Protein AF-A0A7X9I4E4-F1 (afdb_monomer)

Solvent-accessible surface area (backbone atoms only — not comparable to full-atom values): 4954 Å² total; per-residue (Å²): 112,68,69,59,41,52,49,39,52,46,41,74,75,33,32,66,64,44,8,50,48,37,41,76,66,67,69,87,46,59,29,72,58,38,34,67,42,51,84,73,65,70,72,71,79,70,54,46,71,77,39,39,69,61,50,54,52,51,53,48,53,41,38,75,73,41,33,76,82,57,75,66,54,83,81,62,77,83,74,45,66,82,131

Mean predicted aligned error: 3.37 Å

Nearest PDB structures (foldseek):
  3hn0-assembly1_A  TM=8.784E-01  e=6.084E-03  Parabacteroides distasonis ATCC 8503
  8uyo-assembly1_1  TM=3.316E-01  e=4.933E+00  Homo sapiens
  8xje-assembly4_D  TM=2.416E-01  e=9.697E+00  Campylobacter jejuni

Sequence (83 aa):
LQEYAASIDWVNKNPAEAGALVGKKDLGIPADVAVVAIPRCNIRYMSAMDAKPAVDKYLQILLDFSPNTVGGKLPDANFFFQK

pLDDT: mean 95.55, std 3.65, range [69.25, 98.25]

Structure (mmCIF, N/CA/C/O backbone):
data_AF-A0A7X9I4E4-F1
#
_entry.id   AF-A0A7X9I4E4-F1
#
loop_
_atom_site.group_PDB
_atom_site.id
_atom_site.type_symbol
_atom_site.label_atom_id
_atom_site.label_alt_id
_atom_site.label_comp_id
_atom_site.label_asym_id
_atom_site.label_entity_id
_atom_site.label_seq_id
_atom_site.pdbx_PDB_ins_code
_atom_site.Cartn_x
_atom_site.Cartn_y
_atom_site.Cartn_z
_atom_site.occupancy
_atom_site.B_iso_or_equiv
_atom_site.auth_seq_id
_atom_site.auth_comp_id
_atom_site.auth_asym_id
_atom_site.auth_atom_id
_atom_site.pdbx_PDB_model_num
ATOM 1 N N . LEU A 1 1 ? 7.436 12.916 6.280 1.00 85.44 1 LEU A N 1
ATOM 2 C CA . LEU A 1 1 ? 7.085 11.478 6.194 1.00 85.44 1 LEU A CA 1
ATOM 3 C C . LEU A 1 1 ? 6.916 10.804 7.562 1.00 85.44 1 LEU A C 1
ATOM 5 O O . LEU A 1 1 ? 6.278 9.764 7.605 1.00 85.44 1 LEU A O 1
ATOM 9 N N . GLN A 1 2 ? 7.392 11.393 8.672 1.00 91.56 2 GLN A N 1
ATOM 10 C CA . GLN A 1 2 ? 7.139 10.865 10.027 1.00 91.56 2 GLN A CA 1
ATOM 11 C C . GLN A 1 2 ? 5.641 10.785 10.359 1.00 91.56 2 GLN A C 1
ATOM 13 O O . GLN A 1 2 ? 5.179 9.724 10.754 1.00 91.56 2 GLN A O 1
ATOM 18 N N . GLU A 1 3 ? 4.871 11.841 10.075 1.00 95.19 3 GLU A N 1
ATOM 19 C CA . GLU A 1 3 ? 3.409 11.837 10.273 1.00 95.19 3 GLU A CA 1
ATOM 20 C C . GLU A 1 3 ? 2.688 10.727 9.496 1.00 95.19 3 GLU A C 1
ATOM 22 O O . GLU A 1 3 ? 1.710 10.158 9.971 1.00 95.19 3 GLU A O 1
ATOM 27 N N . TYR A 1 4 ? 3.189 10.371 8.310 1.00 94.31 4 TYR A N 1
ATOM 28 C CA . TYR A 1 4 ? 2.599 9.304 7.503 1.00 94.31 4 TYR A CA 1
ATOM 29 C C . TYR A 1 4 ? 2.862 7.925 8.121 1.00 94.31 4 TYR A C 1
ATOM 31 O O . TYR A 1 4 ? 1.951 7.107 8.222 1.00 94.31 4 TYR A O 1
ATOM 39 N N . ALA A 1 5 ? 4.085 7.694 8.610 1.00 94.75 5 ALA A N 1
ATOM 40 C CA . ALA A 1 5 ? 4.415 6.487 9.364 1.00 94.75 5 ALA A CA 1
ATOM 41 C C . ALA A 1 5 ? 3.596 6.392 10.664 1.00 94.75 5 ALA A C 1
ATOM 43 O O . ALA A 1 5 ? 3.015 5.347 10.939 1.00 94.75 5 ALA A O 1
ATOM 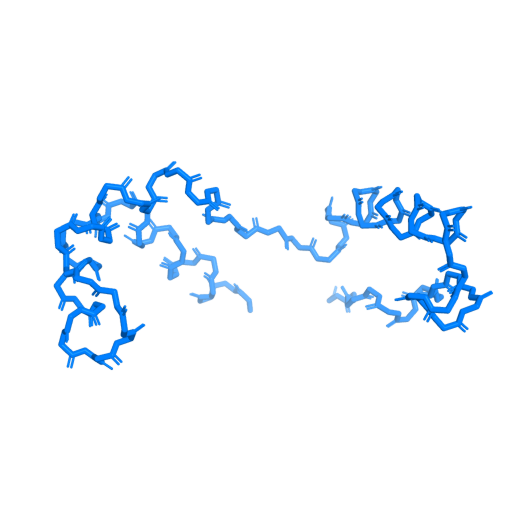44 N N . ALA A 1 6 ? 3.470 7.494 11.411 1.00 97.38 6 ALA A N 1
ATOM 45 C CA . ALA A 1 6 ? 2.674 7.551 12.637 1.00 97.38 6 ALA A CA 1
ATOM 46 C C . ALA A 1 6 ? 1.181 7.285 12.377 1.00 97.38 6 ALA A C 1
ATOM 48 O O . ALA A 1 6 ? 0.538 6.563 13.138 1.00 97.38 6 ALA A O 1
ATOM 49 N N . SER A 1 7 ? 0.634 7.817 11.280 1.00 97.19 7 SER A N 1
ATOM 50 C CA . SER A 1 7 ? -0.745 7.551 10.862 1.00 97.19 7 SER A CA 1
ATOM 51 C C . SER A 1 7 ? -0.969 6.073 10.531 1.00 97.19 7 SER A C 1
ATOM 53 O O . SER A 1 7 ? -1.954 5.492 10.986 1.00 97.19 7 SER A O 1
ATOM 55 N N . ILE A 1 8 ? -0.042 5.443 9.802 1.00 97.12 8 ILE A N 1
ATOM 56 C CA . ILE A 1 8 ? -0.097 4.007 9.492 1.00 97.12 8 ILE A CA 1
ATOM 57 C C . ILE A 1 8 ? -0.014 3.164 10.769 1.00 97.12 8 ILE A C 1
ATOM 59 O O . ILE A 1 8 ? -0.819 2.252 10.962 1.00 97.12 8 ILE A O 1
ATOM 63 N N . ASP A 1 9 ? 0.916 3.490 11.667 1.00 97.31 9 ASP A N 1
ATOM 64 C CA . ASP A 1 9 ? 1.047 2.812 12.956 1.00 97.31 9 ASP A CA 1
ATOM 65 C C . ASP A 1 9 ? -0.236 2.921 13.780 1.00 97.31 9 ASP A C 1
ATOM 67 O O . ASP A 1 9 ? -0.655 1.946 14.406 1.00 97.31 9 ASP A O 1
ATOM 71 N N . TRP A 1 10 ? -0.878 4.091 13.770 1.00 98.25 10 TRP A N 1
ATOM 72 C CA . TRP A 1 10 ? -2.153 4.290 14.445 1.00 98.25 10 TRP A CA 1
ATOM 73 C C . TRP A 1 10 ? -3.254 3.412 13.842 1.00 98.25 10 TRP A C 1
ATOM 75 O O . TRP A 1 10 ? -3.946 2.739 14.600 1.00 98.25 10 TRP A O 1
ATOM 85 N N . VAL A 1 11 ? -3.384 3.341 12.513 1.00 97.75 11 VAL A N 1
ATOM 86 C CA . VAL A 1 11 ? -4.390 2.483 11.855 1.00 97.75 11 VAL A CA 1
ATOM 87 C C . VAL A 1 11 ? -4.185 1.008 12.211 1.00 97.75 11 VAL A C 1
ATOM 89 O O . VAL A 1 11 ? -5.144 0.323 12.558 1.00 97.75 11 VAL A O 1
ATOM 92 N N . ASN A 1 12 ? -2.940 0.526 12.191 1.00 97.62 12 ASN A N 1
ATOM 93 C CA . ASN A 1 12 ? -2.630 -0.867 12.527 1.00 97.62 12 ASN A CA 1
ATOM 94 C C . ASN A 1 12 ? -2.886 -1.201 14.006 1.00 97.62 12 ASN A C 1
ATOM 96 O O . ASN A 1 12 ? -3.261 -2.329 14.321 1.00 97.62 12 ASN A O 1
ATOM 100 N N . LYS A 1 13 ? -2.678 -0.240 14.916 1.00 98.00 13 LYS A N 1
ATOM 101 C CA . LYS A 1 13 ? -2.910 -0.413 16.362 1.00 98.00 13 LYS A CA 1
ATOM 102 C C . LYS A 1 13 ? -4.371 -0.227 16.770 1.00 98.00 13 LYS A C 1
ATOM 104 O O . LYS A 1 13 ? -4.759 -0.748 17.808 1.00 98.00 13 LYS A O 1
ATOM 109 N N . ASN A 1 14 ? -5.165 0.482 15.965 1.00 98.19 14 ASN A N 1
ATOM 110 C CA . ASN A 1 14 ? -6.552 0.835 16.276 1.00 98.19 14 ASN A CA 1
ATOM 111 C C . ASN A 1 14 ? -7.518 0.451 15.128 1.00 98.19 14 ASN A C 1
ATOM 113 O O . ASN A 1 14 ? -8.160 1.333 14.548 1.00 98.19 14 ASN A O 1
ATOM 117 N N . PRO A 1 15 ? -7.641 -0.841 14.741 1.00 97.50 15 PRO A N 1
ATOM 118 C CA . PRO A 1 15 ? -8.466 -1.226 13.594 1.00 97.50 15 PRO A CA 1
ATOM 119 C C . PRO A 1 15 ? -9.956 -0.902 13.756 1.00 97.50 15 PRO A C 1
ATOM 121 O O . PRO A 1 15 ? -10.619 -0.606 12.765 1.00 97.50 15 PRO A O 1
ATOM 124 N N . ALA A 1 16 ? -10.488 -0.935 14.982 1.00 97.88 16 ALA A N 1
ATOM 125 C CA . ALA A 1 16 ? -11.895 -0.640 15.257 1.00 97.88 16 ALA A CA 1
ATOM 126 C C . ALA A 1 16 ? -12.213 0.846 15.028 1.00 97.88 16 ALA A C 1
ATOM 128 O O . ALA A 1 16 ? -13.152 1.194 14.310 1.00 97.88 16 ALA A O 1
ATOM 129 N N . GLU A 1 17 ? -11.385 1.726 15.582 1.00 98.19 17 GLU A N 1
ATOM 130 C CA . GLU A 1 17 ? -11.478 3.173 15.432 1.00 98.19 17 GLU A CA 1
ATOM 131 C C . GLU A 1 17 ? -11.237 3.586 13.979 1.00 98.19 17 GLU A C 1
ATOM 133 O O . GLU A 1 17 ? -11.975 4.407 13.430 1.00 98.19 17 GLU A O 1
ATOM 138 N N . ALA A 1 18 ? -10.245 2.979 13.325 1.00 97.38 18 ALA A N 1
ATOM 139 C CA . ALA A 1 18 ? -9.987 3.188 11.908 1.00 97.38 18 ALA A CA 1
ATOM 140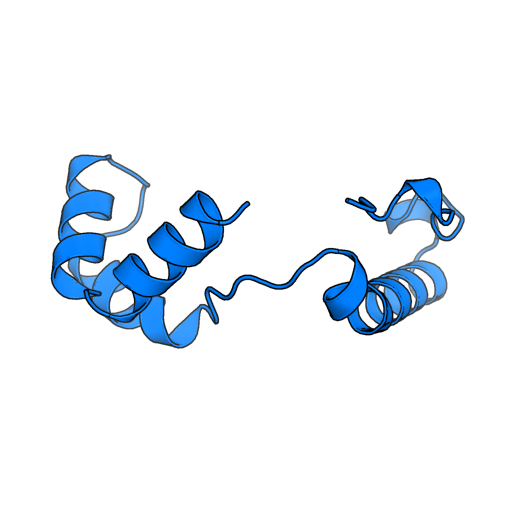 C C . ALA A 1 18 ? -11.172 2.728 11.038 1.00 97.38 18 ALA A C 1
ATOM 142 O O . ALA A 1 18 ? -11.582 3.465 10.142 1.00 97.38 18 ALA A O 1
ATOM 143 N N . GLY 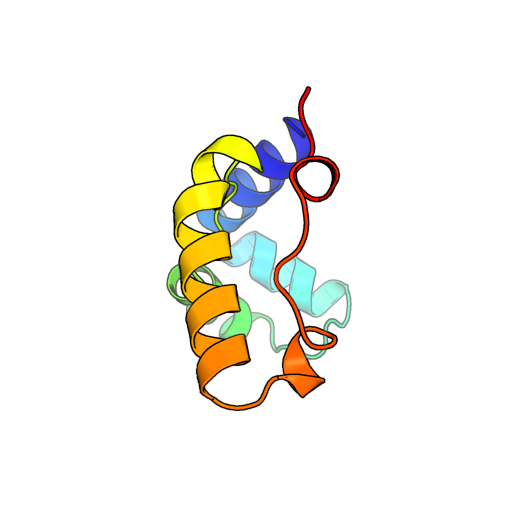A 1 19 ? -11.783 1.574 11.328 1.00 97.12 19 GLY A N 1
ATOM 144 C CA . GLY A 1 19 ? -12.985 1.098 10.634 1.00 97.12 19 GLY A CA 1
ATOM 145 C C . GLY A 1 19 ? -14.184 2.039 10.798 1.00 97.12 19 GLY A C 1
ATOM 146 O O . GLY A 1 19 ? -14.873 2.351 9.826 1.00 97.12 19 GLY A O 1
ATOM 147 N N . ALA A 1 20 ? -14.393 2.590 11.997 1.00 97.19 20 ALA A N 1
ATOM 148 C CA . ALA A 1 20 ? -15.425 3.601 12.227 1.00 97.19 20 ALA A CA 1
ATOM 149 C C . ALA A 1 20 ? -15.173 4.885 11.413 1.00 97.19 20 ALA A C 1
ATOM 151 O O . ALA A 1 20 ? -16.111 5.470 10.863 1.00 97.19 20 ALA A O 1
ATOM 152 N N . LEU A 1 21 ? -13.910 5.316 11.292 1.00 97.00 21 LEU A N 1
ATOM 153 C CA . LEU A 1 21 ? -13.534 6.447 10.440 1.00 97.00 21 LEU A CA 1
ATOM 154 C C . LEU A 1 21 ? -13.793 6.161 8.958 1.00 97.00 21 LEU A C 1
ATOM 156 O O . LEU A 1 21 ? -14.308 7.040 8.272 1.00 97.00 21 LEU A O 1
ATOM 160 N N . VAL A 1 22 ? -13.485 4.952 8.482 1.00 95.31 22 VAL A N 1
ATOM 161 C CA . VAL A 1 22 ? -13.757 4.513 7.102 1.00 95.31 22 VAL A CA 1
ATOM 162 C C . VAL A 1 22 ? -15.244 4.658 6.768 1.00 95.31 22 VAL A C 1
ATOM 164 O O . VAL A 1 22 ? -15.580 5.278 5.758 1.00 95.31 22 VAL A O 1
ATOM 167 N N . GLY A 1 23 ? -16.130 4.185 7.651 1.00 93.44 23 GLY A N 1
ATOM 168 C CA . GLY A 1 23 ? -17.577 4.341 7.480 1.00 93.44 23 GLY A CA 1
ATOM 169 C C . GLY A 1 23 ? -18.033 5.802 7.553 1.00 93.44 23 GLY A C 1
ATOM 170 O O . GLY A 1 23 ? -18.773 6.268 6.693 1.00 93.44 23 GLY A O 1
ATOM 171 N N . LYS A 1 24 ? -17.541 6.573 8.534 1.00 96.06 24 LYS A N 1
ATOM 172 C CA . LYS A 1 24 ? -17.887 7.999 8.698 1.00 96.06 24 LYS A CA 1
ATOM 173 C C . LYS A 1 24 ? -17.468 8.859 7.503 1.00 96.06 24 LYS A C 1
ATOM 175 O O . LYS A 1 24 ? -18.077 9.897 7.249 1.00 96.06 24 LYS A O 1
ATOM 180 N N . LYS A 1 25 ? -16.380 8.485 6.832 1.00 96.12 25 LYS A N 1
ATOM 181 C CA . LYS A 1 25 ? -15.828 9.201 5.677 1.00 96.12 25 LYS A CA 1
ATOM 182 C C . LYS A 1 25 ? -16.361 8.694 4.339 1.00 96.12 25 LYS A C 1
ATOM 184 O O . LYS A 1 25 ? -15.923 9.216 3.322 1.00 96.12 25 LYS A O 1
ATOM 189 N N . ASP A 1 26 ? -17.284 7.733 4.357 1.00 92.69 26 ASP A N 1
ATOM 190 C CA . ASP A 1 26 ? -17.911 7.150 3.171 1.00 92.69 26 ASP A CA 1
ATOM 191 C C . ASP A 1 26 ? -16.885 6.686 2.124 1.00 92.69 26 ASP A C 1
ATOM 193 O O . ASP A 1 26 ? -16.951 7.006 0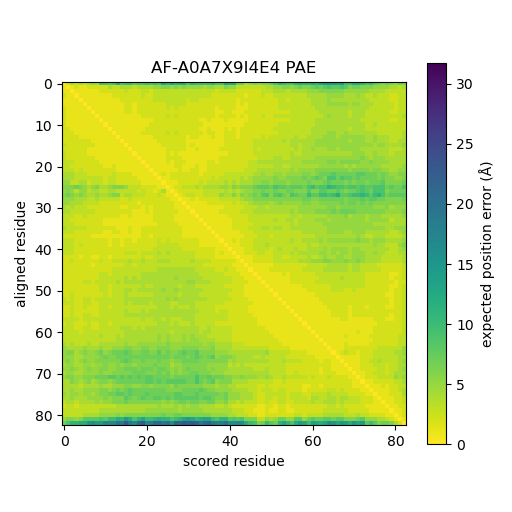.941 1.00 92.69 26 ASP A O 1
ATOM 197 N N . LEU A 1 27 ? -15.877 5.929 2.575 1.00 93.56 27 LEU A N 1
ATOM 198 C CA . LEU A 1 27 ? -14.818 5.417 1.695 1.00 93.56 27 LEU A CA 1
ATOM 199 C C . LEU A 1 27 ? -15.256 4.183 0.879 1.00 93.56 27 LEU A C 1
ATOM 201 O O . LEU A 1 27 ? -14.410 3.465 0.351 1.00 93.56 27 LEU A O 1
ATOM 205 N N . GLY A 1 28 ? -16.562 3.900 0.807 1.00 92.81 28 GLY A N 1
ATOM 206 C CA . GLY A 1 28 ? -17.122 2.775 0.051 1.00 92.81 28 GLY A CA 1
ATOM 207 C C . GLY A 1 28 ? -16.861 1.388 0.652 1.00 92.81 28 GLY A C 1
ATOM 208 O O . GLY A 1 28 ? -17.071 0.383 -0.024 1.00 92.81 28 GLY A O 1
ATOM 209 N N . ILE A 1 29 ? -16.402 1.313 1.905 1.00 93.88 29 ILE A N 1
ATOM 210 C CA . ILE A 1 29 ? -16.135 0.059 2.619 1.00 93.88 29 ILE A CA 1
ATOM 211 C C . ILE A 1 29 ? -16.956 0.055 3.916 1.00 93.88 29 ILE A C 1
ATOM 213 O O . ILE A 1 29 ? -16.851 1.007 4.696 1.00 93.88 29 ILE A O 1
ATOM 217 N N . PRO A 1 30 ? -17.752 -0.995 4.188 1.00 95.62 30 PRO A N 1
ATOM 218 C CA . PRO A 1 30 ? -18.427 -1.144 5.472 1.00 95.62 30 PRO A CA 1
ATOM 219 C C . PRO A 1 30 ? -17.431 -1.139 6.639 1.00 95.62 30 PRO A C 1
ATOM 221 O O . PRO A 1 30 ? -16.350 -1.726 6.555 1.00 95.62 30 PRO A O 1
ATOM 224 N N . ALA A 1 31 ? -17.784 -0.463 7.734 1.00 96.50 31 ALA A N 1
ATOM 225 C CA . ALA A 1 31 ? -16.874 -0.256 8.860 1.00 96.50 31 ALA A CA 1
ATOM 226 C C . ALA A 1 31 ? -16.360 -1.578 9.455 1.00 96.50 31 ALA A C 1
ATOM 228 O O . ALA A 1 31 ? -15.173 -1.706 9.735 1.00 96.50 31 ALA A O 1
ATOM 229 N N . ASP A 1 32 ? -17.236 -2.570 9.596 1.00 96.50 32 ASP A N 1
ATOM 230 C CA . ASP A 1 32 ? -16.929 -3.919 10.080 1.00 96.50 32 ASP A CA 1
ATOM 231 C C . ASP A 1 32 ? -15.980 -4.686 9.145 1.00 96.50 32 ASP A C 1
ATOM 233 O O . ASP A 1 32 ? -15.017 -5.305 9.604 1.00 96.50 32 ASP A O 1
ATOM 237 N N . VAL A 1 33 ? -16.187 -4.580 7.830 1.00 96.94 33 VAL A N 1
ATOM 238 C CA . VAL A 1 33 ? -15.283 -5.140 6.818 1.00 96.94 33 VAL A CA 1
ATOM 239 C C . VAL A 1 33 ? -13.904 -4.490 6.918 1.00 96.94 33 VAL A C 1
ATOM 241 O O . VAL A 1 33 ? -12.890 -5.187 6.846 1.00 96.94 33 VAL A O 1
ATOM 244 N N . ALA A 1 34 ? -13.841 -3.174 7.140 1.00 96.81 34 ALA A N 1
ATOM 245 C CA . ALA A 1 34 ? -12.581 -2.456 7.289 1.00 96.81 34 ALA A CA 1
ATOM 246 C C . ALA A 1 34 ? -11.770 -2.936 8.505 1.00 96.81 34 ALA A C 1
ATOM 248 O O . ALA A 1 34 ? -10.565 -3.149 8.366 1.00 96.81 34 ALA A O 1
ATOM 249 N N . VAL A 1 35 ? -12.411 -3.191 9.655 1.00 97.81 35 VAL A N 1
ATOM 250 C CA . VAL A 1 35 ? -11.733 -3.732 10.854 1.00 97.81 35 VAL A CA 1
ATOM 251 C C . VAL A 1 35 ? -10.993 -5.033 10.534 1.00 97.81 35 VAL A C 1
ATOM 253 O O . VAL A 1 35 ? -9.843 -5.213 10.932 1.00 97.81 35 VAL A O 1
ATOM 256 N N . VAL A 1 36 ? -11.634 -5.933 9.781 1.00 97.25 36 VAL A N 1
ATOM 257 C CA . VAL A 1 36 ? -11.052 -7.230 9.397 1.00 97.25 36 VAL A CA 1
ATOM 258 C C . VAL A 1 36 ? -10.005 -7.080 8.288 1.00 97.25 36 VAL A C 1
ATOM 260 O O . VAL A 1 36 ? -9.029 -7.833 8.243 1.00 97.25 36 VAL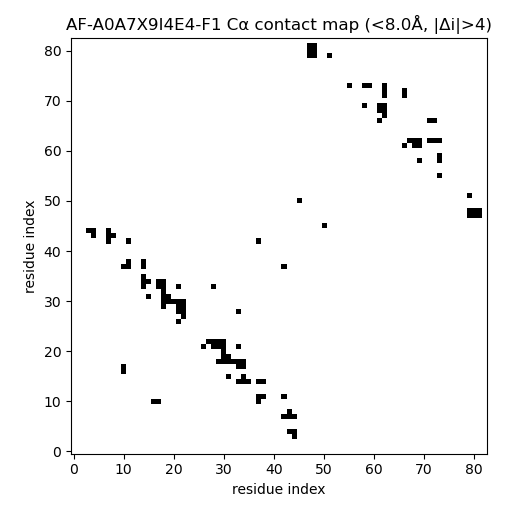 A O 1
ATOM 263 N N . ALA A 1 37 ? -10.188 -6.116 7.386 1.00 96.25 37 ALA A N 1
ATOM 264 C CA . ALA A 1 37 ? -9.298 -5.893 6.253 1.00 96.25 37 ALA A CA 1
ATOM 265 C C . ALA A 1 37 ? -7.960 -5.260 6.661 1.00 96.25 37 ALA A C 1
ATOM 267 O O . ALA A 1 37 ? -6.923 -5.699 6.168 1.00 96.25 37 ALA A O 1
ATOM 268 N N . ILE A 1 38 ? -7.958 -4.284 7.577 1.00 96.81 38 ILE A N 1
ATOM 269 C CA . ILE A 1 38 ? -6.756 -3.545 8.012 1.00 96.81 38 ILE A CA 1
ATOM 270 C C . ILE A 1 38 ? -5.543 -4.456 8.289 1.00 96.81 38 ILE A C 1
ATOM 272 O O . ILE A 1 38 ? -4.517 -4.266 7.628 1.00 96.81 38 ILE A O 1
ATOM 276 N N . PRO A 1 39 ? -5.623 -5.488 9.157 1.00 96.12 39 PRO A N 1
ATOM 277 C CA . PRO A 1 39 ? -4.471 -6.349 9.445 1.00 96.12 39 PRO A CA 1
ATOM 278 C C . PRO A 1 39 ? -4.019 -7.207 8.250 1.00 96.12 39 PRO A C 1
ATOM 280 O O . PRO A 1 39 ? -2.914 -7.744 8.256 1.00 96.12 39 PRO A O 1
ATOM 283 N N . ARG A 1 40 ? -4.852 -7.348 7.212 1.00 96.75 40 ARG A N 1
ATOM 284 C CA . ARG A 1 40 ? -4.580 -8.144 6.003 1.00 96.75 40 ARG A CA 1
ATOM 285 C C . ARG A 1 40 ? -4.039 -7.303 4.844 1.00 96.75 40 ARG A C 1
ATOM 287 O O . ARG A 1 40 ? -3.485 -7.863 3.904 1.00 96.75 40 ARG A O 1
ATOM 294 N N . CYS A 1 41 ? -4.183 -5.981 4.907 1.00 95.44 41 CYS A N 1
ATOM 295 C CA . CYS A 1 41 ? -3.781 -5.058 3.845 1.00 95.44 41 CYS A CA 1
ATOM 296 C C . CYS A 1 41 ? -2.277 -4.745 3.826 1.00 95.44 41 CYS A C 1
ATOM 298 O O . CYS A 1 41 ? -1.825 -4.055 2.916 1.00 95.44 41 CYS A O 1
ATOM 300 N N . ASN A 1 42 ? -1.503 -5.222 4.813 1.00 95.38 42 ASN A N 1
ATOM 301 C CA . ASN A 1 42 ? -0.070 -4.925 4.948 1.00 95.38 42 ASN A CA 1
ATOM 302 C C . ASN A 1 42 ? 0.221 -3.410 4.857 1.00 95.38 42 ASN A C 1
ATOM 304 O O . ASN A 1 42 ? 1.130 -2.976 4.147 1.00 95.38 42 ASN A O 1
ATOM 308 N N . ILE A 1 43 ? -0.589 -2.597 5.547 1.00 95.38 43 ILE A N 1
ATOM 309 C CA . ILE A 1 43 ? -0.460 -1.137 5.553 1.00 95.38 43 ILE A CA 1
ATOM 310 C C . ILE A 1 43 ? 0.841 -0.794 6.280 1.00 95.38 43 ILE A C 1
ATOM 312 O O . ILE A 1 43 ? 0.905 -0.821 7.506 1.00 95.38 43 ILE A O 1
ATOM 316 N N . ARG A 1 44 ? 1.907 -0.520 5.527 1.00 94.81 44 ARG A N 1
ATOM 317 C CA . ARG A 1 44 ? 3.254 -0.331 6.069 1.00 94.81 44 ARG A CA 1
ATOM 318 C C . ARG A 1 44 ? 3.959 0.819 5.373 1.00 94.81 44 ARG A C 1
ATOM 320 O O . ARG A 1 44 ? 3.995 0.892 4.149 1.00 94.81 44 ARG A O 1
ATOM 327 N N . TYR A 1 45 ? 4.596 1.670 6.169 1.00 95.00 45 TYR A N 1
ATOM 328 C CA . TYR A 1 45 ? 5.523 2.665 5.652 1.00 95.00 45 TYR A CA 1
ATOM 329 C C . TYR A 1 45 ? 6.907 2.050 5.396 1.00 95.00 45 TYR A C 1
ATOM 331 O O . TYR A 1 45 ? 7.459 1.353 6.250 1.00 95.00 45 TYR A O 1
ATOM 339 N N . MET A 1 46 ? 7.480 2.350 4.233 1.00 94.69 46 MET A N 1
ATOM 340 C CA . MET A 1 46 ? 8.893 2.146 3.912 1.00 94.69 46 MET A CA 1
ATOM 341 C C . MET A 1 46 ? 9.404 3.404 3.215 1.00 94.69 46 MET A C 1
ATOM 343 O O . MET A 1 46 ? 8.681 4.000 2.414 1.00 94.69 46 MET A O 1
ATOM 347 N N . SER A 1 47 ? 10.632 3.826 3.524 1.00 94.44 47 SER A N 1
ATOM 348 C CA . SER A 1 47 ? 11.245 4.933 2.789 1.00 94.44 47 SER A CA 1
ATOM 349 C C . SER A 1 47 ? 11.475 4.529 1.329 1.00 94.44 47 SER A C 1
ATOM 351 O O . SER A 1 47 ? 11.568 3.340 1.016 1.00 94.44 47 SER A O 1
ATOM 353 N N . ALA A 1 48 ? 11.597 5.505 0.426 1.00 94.56 48 ALA A N 1
ATOM 354 C CA . ALA A 1 48 ? 11.876 5.211 -0.980 1.00 94.56 48 ALA A CA 1
ATOM 355 C C . ALA A 1 48 ? 13.180 4.412 -1.148 1.00 94.56 48 ALA A C 1
ATOM 357 O O . ALA A 1 48 ? 13.245 3.523 -1.991 1.00 94.56 48 ALA A O 1
ATOM 358 N N . MET A 1 49 ? 14.182 4.676 -0.304 1.00 94.62 49 MET A N 1
ATOM 359 C CA . MET A 1 49 ? 15.461 3.969 -0.333 1.00 94.62 49 MET A CA 1
ATOM 360 C C . MET A 1 49 ? 15.348 2.533 0.181 1.00 94.62 49 MET A C 1
ATOM 362 O O . MET A 1 49 ? 15.883 1.626 -0.452 1.00 94.62 49 MET A O 1
ATOM 366 N N . ASP A 1 50 ? 14.597 2.301 1.260 1.00 95.19 50 ASP A N 1
ATOM 367 C CA . ASP A 1 50 ? 14.376 0.944 1.781 1.00 95.19 50 ASP A CA 1
ATOM 368 C C . ASP A 1 50 ? 13.504 0.108 0.832 1.00 95.19 50 ASP A C 1
ATOM 370 O O . ASP A 1 50 ? 13.698 -1.098 0.691 1.00 95.19 50 ASP A O 1
ATOM 374 N N . ALA A 1 51 ? 12.538 0.747 0.163 1.00 95.62 51 ALA A N 1
ATOM 375 C CA . ALA A 1 51 ? 11.639 0.096 -0.784 1.00 95.62 51 ALA A CA 1
ATOM 376 C C . ALA A 1 51 ? 12.281 -0.144 -2.161 1.00 95.62 51 ALA A C 1
ATOM 378 O O . ALA A 1 51 ? 11.792 -0.991 -2.913 1.00 95.62 51 ALA A O 1
ATOM 379 N N . LYS A 1 52 ? 13.367 0.569 -2.496 1.00 95.94 52 LYS A N 1
ATOM 380 C CA . LYS A 1 52 ? 14.000 0.557 -3.822 1.00 95.94 52 LYS A CA 1
ATOM 381 C C . LYS A 1 52 ? 14.247 -0.853 -4.377 1.00 95.94 52 LYS A C 1
ATOM 383 O O . LYS A 1 52 ? 13.803 -1.103 -5.494 1.00 95.94 52 LYS A O 1
ATOM 388 N N . PRO A 1 53 ? 14.845 -1.810 -3.635 1.00 96.69 53 PRO A N 1
ATOM 389 C CA . PRO A 1 53 ? 15.097 -3.146 -4.178 1.00 96.69 53 PRO A CA 1
ATOM 390 C C . PRO A 1 53 ? 13.814 -3.893 -4.573 1.00 96.69 53 PRO A C 1
ATOM 392 O O . PRO A 1 53 ? 13.788 -4.609 -5.573 1.00 96.69 53 PRO A O 1
ATOM 395 N N . ALA A 1 54 ? 12.738 -3.727 -3.796 1.00 97.06 54 ALA A N 1
ATOM 396 C CA . ALA A 1 54 ? 11.455 -4.366 -4.074 1.00 97.06 54 ALA A CA 1
ATOM 397 C C . ALA A 1 54 ? 10.744 -3.709 -5.265 1.00 97.06 54 ALA A C 1
ATOM 399 O O . ALA A 1 54 ? 10.199 -4.411 -6.117 1.00 97.06 54 ALA A O 1
ATOM 400 N N . VAL A 1 55 ? 10.784 -2.375 -5.339 1.00 97.31 55 VAL A N 1
ATOM 401 C CA . VAL A 1 55 ? 10.194 -1.602 -6.439 1.00 97.31 55 VAL A CA 1
ATOM 402 C C . VAL A 1 55 ? 10.911 -1.897 -7.754 1.00 97.31 55 VAL A C 1
ATOM 404 O O . VAL A 1 55 ? 10.243 -2.231 -8.727 1.00 97.31 55 VAL A O 1
ATOM 407 N N . ASP A 1 56 ? 12.246 -1.864 -7.777 1.00 97.31 56 ASP A N 1
ATOM 408 C CA . ASP A 1 56 ? 13.037 -2.177 -8.974 1.00 97.31 56 ASP A CA 1
ATOM 409 C C . ASP A 1 56 ? 12.710 -3.579 -9.500 1.00 97.31 56 ASP A C 1
ATOM 411 O O . ASP A 1 56 ? 12.435 -3.757 -10.686 1.00 97.31 56 ASP A O 1
ATOM 415 N N . LYS A 1 57 ? 12.661 -4.577 -8.605 1.00 98.06 57 LYS A N 1
ATOM 416 C CA . LYS A 1 57 ? 12.303 -5.952 -8.973 1.00 98.06 57 LYS A CA 1
ATOM 417 C C . LYS A 1 57 ? 10.895 -6.037 -9.564 1.00 98.06 57 LYS A C 1
ATOM 419 O O . LYS A 1 57 ? 10.694 -6.731 -10.557 1.00 98.06 57 LYS A O 1
ATOM 424 N N . TYR A 1 58 ? 9.921 -5.362 -8.957 1.00 97.94 58 TYR A N 1
ATOM 425 C CA . TYR A 1 58 ? 8.544 -5.373 -9.445 1.00 97.94 58 TYR A CA 1
ATOM 426 C C . TYR A 1 58 ? 8.424 -4.712 -10.823 1.00 97.94 58 TYR A C 1
ATOM 428 O O . TYR A 1 58 ? 7.814 -5.281 -11.725 1.00 97.94 58 TYR A O 1
ATOM 436 N N . LEU A 1 59 ? 9.061 -3.555 -11.018 1.00 98.06 59 LEU A N 1
ATOM 437 C CA . LEU A 1 59 ? 9.060 -2.856 -12.302 1.00 98.06 59 LEU A CA 1
ATOM 438 C C . LEU A 1 59 ? 9.785 -3.649 -13.394 1.00 98.06 59 LEU A C 1
ATOM 440 O O . LEU A 1 59 ? 9.324 -3.640 -14.532 1.00 98.06 59 LEU A O 1
ATOM 444 N N . GLN A 1 60 ? 10.854 -4.378 -13.059 1.00 98.19 60 GLN A N 1
ATOM 445 C CA . GLN A 1 60 ? 11.516 -5.284 -14.001 1.00 98.19 60 GLN A CA 1
ATOM 446 C C . GLN A 1 60 ? 10.579 -6.407 -14.456 1.00 98.19 60 GLN A C 1
ATOM 448 O O . GLN A 1 60 ? 10.454 -6.637 -15.652 1.00 98.19 60 GLN A O 1
ATOM 453 N N . ILE A 1 61 ? 9.855 -7.050 -13.532 1.00 98.25 61 ILE A N 1
ATOM 454 C CA . ILE A 1 61 ? 8.870 -8.089 -13.883 1.00 98.25 61 ILE A CA 1
ATOM 455 C C . ILE A 1 61 ? 7.798 -7.528 -14.829 1.00 98.25 61 ILE A C 1
ATOM 457 O O . ILE A 1 61 ? 7.417 -8.186 -15.796 1.00 98.25 61 ILE A O 1
ATOM 461 N N . LEU A 1 62 ? 7.316 -6.309 -14.569 1.00 98.12 62 LEU A N 1
ATOM 462 C CA . LEU A 1 62 ? 6.340 -5.652 -15.439 1.00 98.12 62 LEU A CA 1
ATOM 463 C C . LEU A 1 62 ? 6.924 -5.319 -16.819 1.00 98.12 62 LEU A C 1
ATOM 465 O O . LEU A 1 62 ? 6.249 -5.533 -17.824 1.00 98.12 62 LEU A O 1
ATOM 469 N N . LEU A 1 63 ? 8.168 -4.835 -16.876 1.00 97.88 63 LEU A N 1
ATOM 470 C CA . LEU A 1 63 ? 8.881 -4.560 -18.124 1.00 97.88 63 LEU A CA 1
ATOM 471 C C . LEU A 1 63 ? 9.034 -5.831 -18.971 1.00 97.88 63 LEU A C 1
ATOM 473 O O . LEU A 1 63 ? 8.754 -5.792 -20.168 1.00 97.88 63 LEU A O 1
ATOM 477 N N . ASP A 1 64 ? 9.424 -6.941 -18.341 1.00 98.00 64 ASP A N 1
ATOM 478 C CA . ASP A 1 64 ? 9.614 -8.242 -18.993 1.00 98.00 64 ASP A CA 1
ATOM 479 C C . ASP A 1 64 ? 8.288 -8.832 -19.497 1.00 98.00 64 ASP A C 1
ATOM 481 O O . ASP A 1 64 ? 8.253 -9.493 -20.534 1.00 98.00 64 ASP A O 1
ATOM 485 N N . PHE A 1 65 ? 7.187 -8.588 -18.778 1.00 97.94 65 PHE A N 1
ATOM 486 C CA . PHE A 1 65 ? 5.855 -9.044 -19.170 1.00 97.94 65 PHE A CA 1
ATOM 487 C C . PHE A 1 65 ? 5.261 -8.212 -20.314 1.00 97.94 65 PHE A C 1
ATOM 489 O O . PHE A 1 65 ? 4.762 -8.761 -21.295 1.00 97.94 65 PHE A O 1
ATOM 496 N N . SER A 1 66 ? 5.276 -6.883 -20.187 1.00 97.56 66 SER A N 1
ATOM 497 C CA . SER A 1 66 ? 4.740 -5.964 -21.191 1.00 97.56 66 SER A CA 1
ATOM 498 C C . SER A 1 66 ? 5.369 -4.576 -21.035 1.00 97.56 66 SER A C 1
ATOM 500 O O . SER A 1 66 ? 4.910 -3.794 -20.200 1.00 97.56 66 SER A O 1
ATOM 502 N N . PRO A 1 67 ? 6.318 -4.174 -21.901 1.00 96.38 67 PRO A N 1
ATOM 503 C CA . PRO A 1 67 ? 7.065 -2.929 -21.722 1.00 96.38 67 PRO A CA 1
ATOM 504 C C . PRO A 1 67 ? 6.204 -1.666 -21.572 1.00 96.38 67 PRO A C 1
ATOM 506 O O . PRO A 1 67 ? 6.562 -0.739 -20.844 1.00 96.38 67 PRO A O 1
ATOM 509 N N 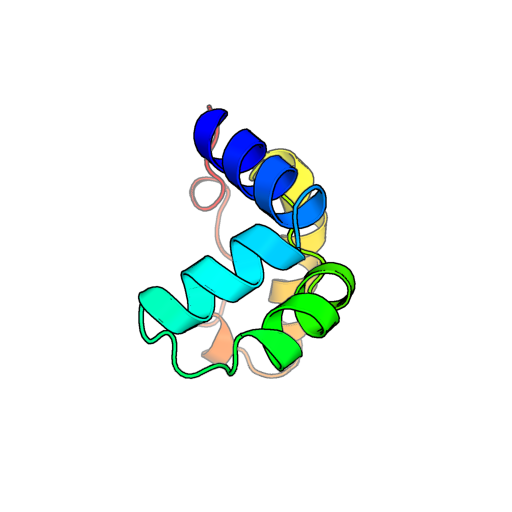. ASN A 1 68 ? 5.027 -1.643 -22.202 1.00 96.50 68 ASN A N 1
ATOM 510 C CA . ASN A 1 68 ? 4.102 -0.512 -22.144 1.00 96.50 68 ASN A CA 1
ATOM 511 C C . ASN A 1 68 ? 3.545 -0.230 -20.735 1.00 96.50 68 ASN A C 1
ATOM 513 O O . ASN A 1 68 ? 3.134 0.898 -20.481 1.00 96.50 68 ASN A O 1
ATOM 517 N N . THR A 1 69 ? 3.554 -1.191 -19.801 1.00 95.38 69 THR A N 1
ATOM 518 C CA . THR A 1 69 ? 3.021 -0.985 -18.438 1.00 95.38 69 THR A CA 1
ATOM 519 C C . THR A 1 69 ? 3.908 -0.093 -17.573 1.00 95.38 69 THR A C 1
ATOM 521 O O . THR A 1 69 ? 3.445 0.417 -16.557 1.00 95.38 69 THR A O 1
ATOM 524 N N . VAL A 1 70 ? 5.174 0.096 -17.960 1.00 96.06 70 VAL A N 1
ATOM 525 C CA . VAL A 1 70 ? 6.146 0.951 -17.253 1.00 96.06 70 VAL A CA 1
ATOM 526 C C . VAL A 1 70 ? 6.735 2.049 -18.149 1.00 96.06 70 VAL A C 1
ATOM 528 O O . VAL A 1 70 ? 7.702 2.702 -17.776 1.00 96.06 70 VAL A O 1
ATOM 531 N N . GLY A 1 71 ? 6.165 2.277 -19.339 1.00 95.19 71 GLY A N 1
ATOM 532 C CA . GLY A 1 71 ? 6.651 3.300 -20.277 1.00 95.19 71 GLY A CA 1
ATOM 533 C C . GLY A 1 71 ? 7.884 2.886 -21.093 1.00 95.19 71 GLY A C 1
ATOM 534 O O . GLY A 1 71 ? 8.623 3.743 -21.572 1.00 95.19 71 GLY A O 1
ATOM 535 N N . GLY A 1 72 ? 8.115 1.580 -21.252 1.00 96.00 72 GLY A N 1
ATOM 536 C CA . GLY A 1 72 ? 9.136 1.005 -22.133 1.00 96.00 72 GLY A CA 1
ATOM 537 C C . GLY A 1 72 ? 10.534 0.866 -21.528 1.00 96.00 72 GLY A C 1
ATOM 538 O O . GLY A 1 72 ? 11.407 0.286 -22.168 1.00 96.00 72 GLY A O 1
ATOM 539 N N . LYS A 1 73 ? 10.769 1.375 -20.314 1.00 96.06 73 LYS A N 1
ATOM 540 C CA . LYS A 1 73 ? 12.054 1.271 -19.607 1.00 96.06 73 LYS A CA 1
ATOM 541 C C . LYS A 1 73 ? 11.871 1.403 -18.097 1.00 96.06 73 LYS A C 1
ATOM 543 O O . LYS A 1 73 ? 10.845 1.893 -17.638 1.00 96.06 73 LYS A O 1
ATOM 548 N N . LEU A 1 74 ? 12.891 1.016 -17.335 1.00 95.94 74 LEU A N 1
ATOM 549 C CA . LEU A 1 74 ? 12.930 1.283 -15.898 1.00 95.94 74 LEU A CA 1
ATOM 550 C C . LEU A 1 74 ? 13.148 2.779 -15.599 1.00 95.94 74 LEU A C 1
ATOM 552 O O . LEU A 1 74 ? 13.813 3.469 -16.382 1.00 95.94 74 LEU A O 1
ATOM 556 N N . PRO A 1 75 ? 12.617 3.283 -14.470 1.00 94.50 75 PRO A N 1
ATOM 557 C CA . PRO A 1 75 ? 12.894 4.635 -14.003 1.00 94.50 75 PRO A CA 1
ATOM 558 C C . PRO A 1 75 ? 14.359 4.812 -13.574 1.00 94.50 75 PRO A C 1
ATOM 560 O O . PRO A 1 75 ? 15.036 3.856 -13.196 1.00 94.50 75 PRO A O 1
ATOM 563 N N . ASP A 1 76 ? 14.846 6.052 -13.615 1.00 93.50 76 ASP A N 1
ATOM 564 C CA . ASP A 1 76 ? 16.190 6.403 -13.147 1.00 93.50 76 ASP A CA 1
ATOM 565 C C . ASP A 1 76 ? 16.244 6.657 -11.626 1.00 93.50 76 ASP A C 1
ATOM 567 O O . ASP A 1 76 ? 15.253 6.536 -10.907 1.00 93.50 76 ASP A O 1
ATOM 571 N N . ALA A 1 77 ? 17.4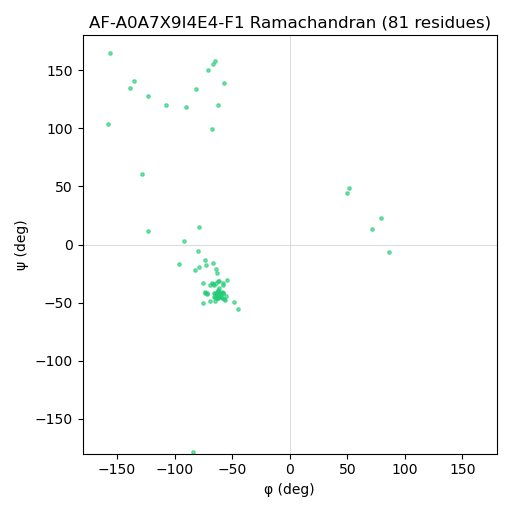25 7.011 -11.111 1.00 91.69 77 ALA A N 1
ATOM 572 C CA . ALA A 1 77 ? 17.632 7.228 -9.680 1.00 91.69 77 ALA A CA 1
ATOM 573 C C . ALA A 1 77 ? 16.816 8.397 -9.090 1.00 91.69 77 ALA A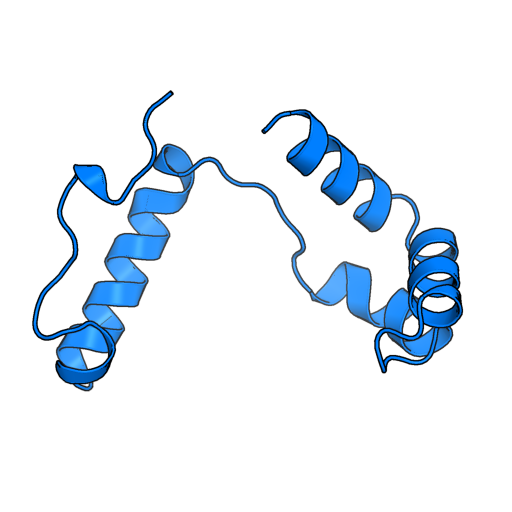 C 1
ATOM 575 O O . ALA A 1 77 ? 16.521 8.360 -7.896 1.00 91.69 77 ALA A O 1
ATOM 576 N N . ASN A 1 78 ? 16.420 9.391 -9.896 1.00 94.19 78 ASN A N 1
ATOM 577 C CA . ASN A 1 78 ? 15.629 10.541 -9.441 1.00 94.19 78 ASN A CA 1
ATOM 578 C C . ASN A 1 78 ? 14.165 10.173 -9.169 1.00 94.19 78 ASN A C 1
ATOM 580 O O . ASN A 1 78 ? 13.442 10.942 -8.538 1.00 94.19 78 ASN A O 1
ATOM 584 N N . PHE A 1 79 ? 13.721 8.997 -9.619 1.00 95.50 79 PHE A N 1
ATOM 585 C CA . PHE A 1 79 ? 12.410 8.448 -9.280 1.00 95.50 79 PHE A CA 1
ATOM 586 C C . PHE A 1 79 ? 12.263 8.157 -7.783 1.00 95.50 79 PHE A C 1
ATOM 588 O O . PHE A 1 79 ? 11.175 8.289 -7.222 1.00 95.50 79 PHE A O 1
ATOM 595 N N . PHE A 1 80 ? 13.357 7.774 -7.121 1.00 94.88 80 PHE A N 1
ATOM 596 C CA . PHE A 1 80 ? 13.357 7.492 -5.693 1.00 94.88 80 PHE A CA 1
ATOM 597 C C . PHE A 1 80 ? 13.669 8.766 -4.920 1.00 94.88 80 PHE A C 1
ATOM 599 O O . PHE A 1 80 ? 14.750 9.334 -5.046 1.00 94.88 80 PHE A O 1
ATOM 606 N N . PHE A 1 81 ? 12.725 9.200 -4.087 1.00 93.81 81 PHE A N 1
ATOM 607 C CA . PHE A 1 81 ? 12.925 10.362 -3.232 1.00 93.81 81 PHE A CA 1
ATOM 608 C C . PHE A 1 81 ? 14.074 10.128 -2.241 1.00 93.81 81 PHE A C 1
ATOM 610 O O . PHE A 1 81 ? 14.014 9.229 -1.400 1.00 93.81 81 PHE A O 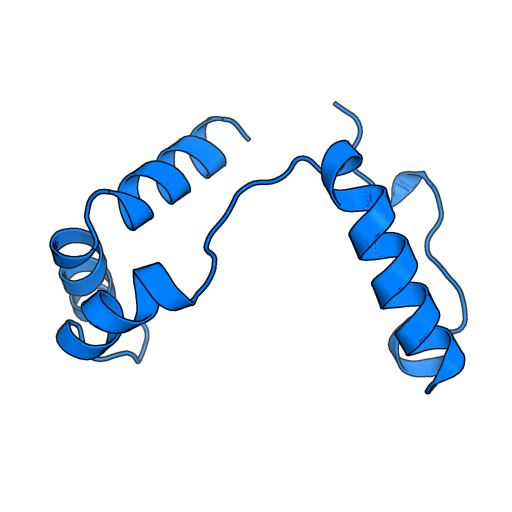1
ATOM 617 N N . GLN A 1 82 ? 15.097 10.974 -2.320 1.00 86.56 82 GLN A N 1
ATOM 618 C CA . GLN A 1 82 ? 16.237 10.987 -1.409 1.00 86.56 82 GLN A CA 1
ATOM 619 C C . GLN A 1 82 ? 16.090 12.214 -0.510 1.00 86.56 82 GLN A C 1
ATOM 621 O O . GLN A 1 82 ? 15.978 13.334 -1.009 1.00 86.56 82 GLN A O 1
ATOM 626 N N . LYS A 1 83 ? 15.998 11.987 0.802 1.00 69.25 83 LYS A N 1
ATOM 627 C CA . LYS A 1 83 ? 15.896 13.050 1.805 1.00 69.25 83 LYS A CA 1
ATOM 628 C C . LYS A 1 83 ? 17.269 13.380 2.365 1.00 69.25 83 LYS A C 1
ATOM 630 O O . LYS A 1 83 ? 18.006 12.410 2.643 1.00 69.25 83 LYS A O 1
#

Radius of gyration: 16.81 Å; Cα contacts (8 Å, |Δi|>4): 65; chains: 1; bounding box: 36×22×38 Å

Foldseek 3Di:
DVVLQVVLVCCLVCQLVVLVVCVVVPVVDHSVRSSVCSVVVPSHDDALVRCVVVVQVVVVVVCVVPCVVCPNDDDDPVVHDDD

Secondary structure (DSSP, 8-state):
-HHHHHHHHHHHH-HHHHHHHHHHTT-SS-HHHHHHHGGGTT-----HHHHHHHHHHHHHHHHHH-GGGGTTS---GGGS---